Protein AF-A0A382D747-F1 (afdb_monomer_lite)

Organism: NCBI:txid408172

Foldseek 3Di:
DDPLPADFQDWDAACDDPRHGDIDTHHDAPPVVRRD

Structure (mmCIF, N/CA/C/O backbone):
data_AF-A0A382D747-F1
#
_entry.id   AF-A0A382D747-F1
#
loop_
_atom_site.group_PDB
_atom_site.id
_atom_site.type_symbol
_atom_site.label_atom_id
_atom_site.label_alt_id
_atom_site.label_comp_id
_atom_site.label_asym_id
_atom_site.label_entity_id
_atom_site.label_seq_id
_atom_site.pdbx_PDB_ins_code
_atom_site.Cartn_x
_atom_site.Cartn_y
_atom_site.Cartn_z
_atom_site.occupancy
_atom_site.B_iso_or_equiv
_atom_site.auth_seq_id
_atom_site.auth_comp_id
_atom_site.auth_asym_id
_atom_site.auth_atom_id
_atom_site.pdbx_PDB_model_num
ATOM 1 N N . MET A 1 1 ? -5.888 -5.316 18.809 1.00 48.28 1 MET A N 1
ATOM 2 C CA . MET A 1 1 ? -6.387 -4.575 17.629 1.00 48.28 1 MET A CA 1
ATOM 3 C C . MET A 1 1 ? -5.277 -3.629 17.182 1.00 48.28 1 MET A C 1
ATOM 5 O O . MET A 1 1 ? -5.177 -2.527 17.707 1.00 48.28 1 MET A O 1
ATOM 9 N N . SER A 1 2 ? -4.352 -4.093 16.338 1.00 48.97 2 SER A N 1
ATOM 10 C CA . SER A 1 2 ? -3.230 -3.275 15.864 1.00 48.97 2 SER A CA 1
ATOM 11 C C . SER A 1 2 ? -3.764 -2.166 14.954 1.00 48.97 2 SER A C 1
ATOM 13 O O . SER A 1 2 ? -4.271 -2.421 13.868 1.00 48.97 2 SER A O 1
ATOM 15 N N . GLN A 1 3 ? -3.695 -0.926 15.432 1.00 59.47 3 GLN A N 1
ATOM 16 C CA . GLN A 1 3 ? -4.044 0.273 14.674 1.00 59.47 3 GLN A CA 1
ATOM 17 C C . GLN A 1 3 ? -3.085 0.401 13.483 1.00 59.47 3 GLN A C 1
ATOM 19 O O . GLN A 1 3 ? -1.928 0.795 13.645 1.00 59.47 3 GLN A O 1
ATOM 24 N N . THR A 1 4 ? -3.532 0.023 12.286 1.00 67.69 4 THR A N 1
ATOM 25 C CA . THR A 1 4 ? -2.767 0.25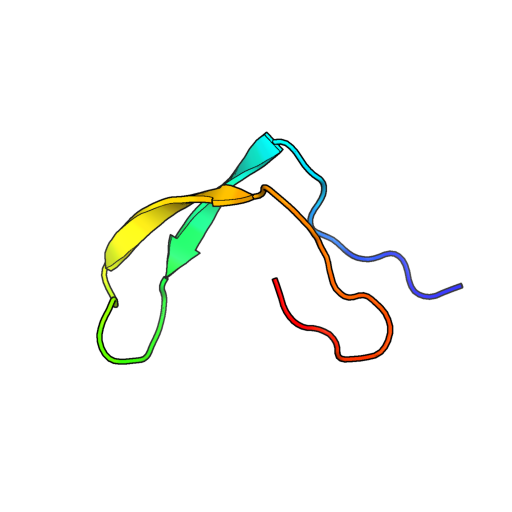6 11.060 1.00 67.69 4 THR A CA 1
ATOM 26 C C . THR A 1 4 ? -2.716 1.762 10.814 1.00 67.69 4 THR A C 1
ATOM 28 O O . THR A 1 4 ? -3.752 2.418 10.744 1.00 67.69 4 THR A O 1
ATOM 31 N N . ARG A 1 5 ? -1.507 2.330 10.730 1.00 77.75 5 ARG A N 1
ATOM 32 C CA . ARG A 1 5 ? -1.295 3.788 10.630 1.00 77.75 5 ARG A CA 1
ATOM 33 C C . ARG A 1 5 ? -1.691 4.386 9.274 1.00 77.75 5 ARG A C 1
ATOM 35 O O . ARG A 1 5 ? -1.666 5.601 9.147 1.00 77.75 5 ARG A O 1
ATOM 42 N N . ILE A 1 6 ? -2.021 3.549 8.291 1.00 80.94 6 ILE A N 1
ATOM 43 C CA . ILE A 1 6 ? -2.305 3.941 6.908 1.00 80.94 6 ILE A CA 1
ATOM 44 C C . ILE A 1 6 ? -3.716 3.481 6.546 1.00 80.94 6 ILE A C 1
ATOM 46 O O . ILE A 1 6 ? -4.097 2.345 6.848 1.00 80.94 6 ILE A O 1
ATOM 50 N N . LYS A 1 7 ? -4.485 4.366 5.913 1.00 80.19 7 LYS A N 1
ATOM 51 C CA . LYS A 1 7 ? -5.869 4.141 5.488 1.00 80.19 7 LYS A CA 1
ATOM 52 C C . LYS A 1 7 ? -5.986 4.175 3.964 1.00 80.19 7 LYS A C 1
ATOM 54 O O . LYS A 1 7 ? -5.072 4.589 3.256 1.00 80.19 7 LYS A O 1
ATOM 59 N N . ARG A 1 8 ? -7.129 3.707 3.454 1.00 80.69 8 ARG A N 1
ATOM 60 C CA . ARG A 1 8 ? -7.491 3.897 2.043 1.00 80.69 8 ARG A CA 1
ATOM 61 C C . ARG A 1 8 ? -7.554 5.401 1.749 1.00 80.69 8 ARG A C 1
ATOM 63 O O . ARG A 1 8 ? -7.992 6.157 2.610 1.00 80.69 8 ARG A O 1
ATOM 70 N N . ASP A 1 9 ? -7.099 5.782 0.561 1.00 84.19 9 ASP A N 1
ATOM 71 C CA . ASP A 1 9 ? -6.998 7.156 0.046 1.00 84.19 9 ASP A CA 1
ATOM 72 C C . ASP A 1 9 ? -5.877 8.026 0.645 1.00 84.19 9 ASP A C 1
ATOM 74 O O . ASP A 1 9 ? -5.686 9.161 0.204 1.00 84.19 9 ASP A O 1
ATOM 78 N N . ASP A 1 10 ? -5.056 7.493 1.558 1.00 88.12 10 ASP A N 1
ATOM 79 C CA . ASP A 1 10 ? -3.861 8.200 2.031 1.00 88.12 10 ASP A CA 1
ATOM 80 C C . ASP A 1 10 ? -2.831 8.368 0.905 1.00 88.12 10 ASP A C 1
ATOM 82 O O . ASP A 1 10 ? -2.571 7.449 0.125 1.00 88.12 10 ASP A O 1
ATOM 86 N N . GLN A 1 11 ? -2.203 9.544 0.859 1.00 90.19 11 GLN A N 1
ATOM 87 C CA . GLN A 1 11 ? -1.078 9.844 -0.026 1.00 90.19 11 GLN A CA 1
ATOM 88 C C . GLN A 1 11 ? 0.222 9.312 0.582 1.00 90.19 11 GLN A C 1
ATOM 90 O O . GLN A 1 11 ? 0.635 9.737 1.662 1.00 90.19 11 GLN A O 1
ATOM 95 N N . VAL A 1 12 ? 0.896 8.408 -0.128 1.00 90.38 12 VAL A N 1
ATOM 96 C CA . VAL A 1 12 ? 2.133 7.761 0.330 1.00 90.38 12 VAL A CA 1
ATOM 97 C C . VAL A 1 12 ? 3.219 7.792 -0.744 1.00 90.38 12 VAL A C 1
ATOM 99 O O . VAL A 1 12 ? 2.961 8.036 -1.924 1.00 90.38 12 VAL A O 1
ATOM 102 N N . MET A 1 13 ? 4.463 7.549 -0.329 1.00 92.75 13 MET A N 1
ATOM 103 C CA . MET A 1 13 ? 5.628 7.481 -1.209 1.00 92.75 13 MET A CA 1
ATOM 104 C C . MET A 1 13 ? 6.416 6.200 -0.952 1.00 92.75 13 MET A C 1
ATOM 106 O O . MET A 1 13 ? 6.644 5.820 0.196 1.00 92.75 13 MET A O 1
ATOM 110 N N . VAL A 1 14 ? 6.884 5.566 -2.023 1.00 92.88 14 VAL A N 1
ATOM 111 C CA . VAL A 1 14 ? 7.687 4.345 -1.935 1.00 92.88 14 VAL A CA 1
ATOM 112 C C . VAL A 1 14 ? 9.107 4.683 -1.466 1.00 92.88 14 VAL A C 1
ATOM 114 O O . VAL A 1 14 ? 9.822 5.446 -2.119 1.00 92.88 14 VAL A O 1
ATOM 117 N N . ILE A 1 15 ? 9.537 4.093 -0.349 1.00 92.88 15 ILE A N 1
ATOM 118 C CA . ILE A 1 15 ? 10.854 4.351 0.265 1.00 92.88 15 ILE A CA 1
ATOM 119 C C . ILE A 1 15 ? 11.958 3.389 -0.208 1.00 92.88 15 ILE A C 1
ATOM 121 O O . ILE A 1 15 ? 13.144 3.721 -0.129 1.00 92.88 15 ILE A O 1
ATOM 125 N N . SER A 1 16 ? 11.591 2.217 -0.734 1.00 89.75 16 SER A N 1
ATOM 126 C CA . SER A 1 16 ? 12.518 1.156 -1.149 1.00 89.75 16 SER A CA 1
ATOM 127 C C . SER A 1 16 ? 11.942 0.287 -2.277 1.00 89.75 16 SER A C 1
ATOM 129 O O . SER A 1 16 ? 10.737 0.270 -2.510 1.00 89.75 16 SER A O 1
ATOM 131 N N . GLY A 1 17 ? 12.810 -0.436 -2.994 1.00 91.38 17 GLY A N 1
ATOM 132 C CA . GLY A 1 17 ? 12.428 -1.293 -4.124 1.00 91.38 17 GLY A CA 1
ATOM 133 C C . GLY A 1 17 ? 12.491 -0.598 -5.489 1.00 91.38 17 GLY A C 1
ATOM 134 O O . GLY A 1 17 ? 12.968 0.531 -5.609 1.00 91.38 17 GLY A O 1
ATOM 135 N N . LYS A 1 18 ? 12.019 -1.298 -6.530 1.00 93.88 18 LYS A N 1
ATOM 136 C CA . LYS A 1 18 ? 12.081 -0.863 -7.941 1.00 93.88 18 LYS A CA 1
ATOM 137 C C . LYS A 1 18 ? 11.399 0.488 -8.189 1.00 93.88 18 LYS A C 1
ATOM 139 O O . LYS A 1 18 ? 11.824 1.242 -9.056 1.00 93.88 18 LYS A O 1
ATOM 144 N N . ASP A 1 19 ? 10.368 0.789 -7.409 1.00 91.69 19 ASP A N 1
ATOM 145 C CA . ASP A 1 19 ? 9.505 1.960 -7.574 1.00 91.69 19 ASP A CA 1
ATOM 146 C C . ASP A 1 19 ? 9.814 3.098 -6.587 1.00 91.69 19 ASP A C 1
ATOM 148 O O . ASP A 1 19 ? 8.992 3.996 -6.394 1.00 91.69 19 ASP A O 1
ATOM 152 N N . LYS A 1 20 ? 10.995 3.077 -5.953 1.00 92.94 20 LYS A N 1
ATOM 153 C CA . LYS A 1 20 ? 11.426 4.099 -4.990 1.00 92.94 20 LYS A CA 1
ATOM 154 C C . LYS A 1 20 ? 11.231 5.520 -5.537 1.00 92.94 20 LYS A C 1
ATOM 156 O O . LYS A 1 20 ? 11.673 5.844 -6.635 1.00 92.94 20 LYS A O 1
ATOM 161 N N . GLY A 1 21 ? 10.602 6.378 -4.733 1.00 89.94 21 GLY A N 1
ATOM 162 C CA . GLY A 1 21 ? 10.332 7.782 -5.055 1.00 89.94 21 GLY A CA 1
ATOM 163 C C . GLY A 1 21 ? 8.991 8.041 -5.749 1.00 89.94 21 GLY A C 1
ATOM 164 O O . GLY A 1 21 ? 8.578 9.198 -5.834 1.00 89.94 21 GLY A O 1
ATOM 165 N N . LYS A 1 22 ? 8.270 7.003 -6.196 1.00 94.31 22 LYS A N 1
ATOM 166 C CA . LYS A 1 22 ? 6.905 7.173 -6.713 1.00 94.31 22 LYS A CA 1
ATOM 167 C C . LYS A 1 22 ? 5.940 7.532 -5.583 1.00 94.31 22 LYS A C 1
ATOM 169 O O . LYS A 1 22 ? 6.050 7.003 -4.476 1.00 94.31 22 LYS A O 1
ATOM 174 N N . ARG A 1 23 ? 4.998 8.429 -5.884 1.00 90.62 23 ARG A N 1
ATOM 175 C CA . ARG A 1 23 ? 3.917 8.868 -4.991 1.00 90.62 23 ARG A CA 1
ATOM 176 C C . ARG A 1 23 ? 2.573 8.407 -5.541 1.00 90.62 23 ARG A C 1
ATOM 178 O O . ARG A 1 23 ? 2.403 8.375 -6.759 1.00 90.62 23 ARG A O 1
ATOM 185 N N . GLY A 1 24 ? 1.640 8.066 -4.663 1.00 90.06 24 GLY A N 1
ATOM 186 C CA . GLY A 1 24 ? 0.301 7.630 -5.050 1.00 90.06 24 GLY A CA 1
ATOM 187 C C . GLY A 1 24 ? -0.637 7.485 -3.857 1.00 90.06 24 GLY A C 1
ATOM 188 O O . GLY A 1 24 ? -0.214 7.623 -2.708 1.00 90.06 24 GLY A O 1
ATOM 189 N N . SER A 1 25 ? -1.909 7.212 -4.142 1.00 90.12 25 SER A N 1
ATOM 190 C CA . SER A 1 25 ? -2.925 6.935 -3.128 1.00 90.12 25 SER A CA 1
ATOM 191 C C . 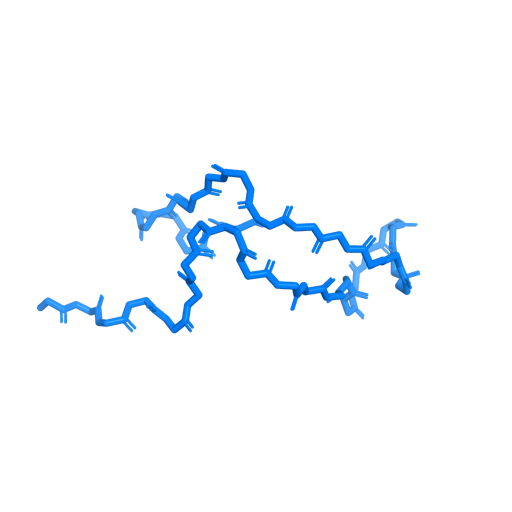SER A 1 25 ? -3.038 5.439 -2.825 1.00 90.12 25 SER A C 1
ATOM 193 O O . SER A 1 25 ? -2.858 4.586 -3.697 1.00 90.12 25 SER A O 1
ATOM 195 N N . VAL A 1 26 ? -3.358 5.111 -1.575 1.00 88.31 26 VAL A N 1
ATOM 196 C CA . VAL A 1 26 ? -3.542 3.725 -1.125 1.00 88.31 26 VAL A CA 1
ATOM 197 C C . VAL A 1 26 ? -4.922 3.201 -1.519 1.00 88.31 26 VAL A C 1
ATOM 199 O O . VAL A 1 26 ? -5.944 3.693 -1.049 1.00 88.31 26 VAL A O 1
ATOM 202 N N . ILE A 1 27 ? -4.962 2.140 -2.327 1.00 86.44 27 ILE A N 1
ATOM 203 C CA . ILE A 1 27 ? -6.220 1.539 -2.812 1.00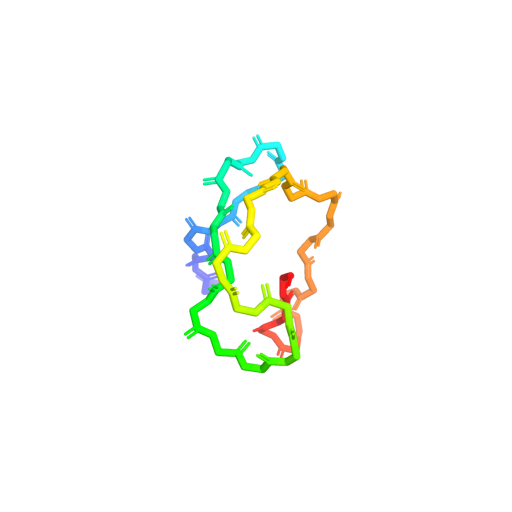 86.44 27 ILE A CA 1
ATOM 204 C C . ILE A 1 27 ? -6.740 0.472 -1.831 1.00 86.44 27 ILE A C 1
ATOM 206 O O . ILE A 1 27 ? -7.950 0.304 -1.623 1.00 86.44 27 ILE A O 1
ATOM 210 N N . ARG A 1 28 ? -5.832 -0.274 -1.194 1.00 80.62 28 ARG A N 1
ATOM 211 C CA . ARG A 1 28 ? -6.171 -1.382 -0.295 1.00 80.62 28 ARG A CA 1
ATOM 212 C C . ARG A 1 28 ? -5.033 -1.648 0.686 1.00 80.62 28 ARG A C 1
ATOM 214 O O . ARG A 1 28 ? -3.888 -1.735 0.279 1.00 80.62 28 ARG A O 1
ATOM 221 N N . VAL A 1 29 ? -5.378 -1.856 1.956 1.00 77.75 29 VAL A N 1
ATOM 222 C CA . VAL A 1 29 ? -4.434 -2.223 3.021 1.00 77.75 29 VAL A CA 1
ATOM 223 C C . VAL A 1 29 ? -4.625 -3.701 3.367 1.00 77.75 29 VAL A C 1
ATOM 225 O O . VAL A 1 29 ? -5.738 -4.121 3.690 1.00 77.75 29 VAL A O 1
ATOM 228 N N . LEU A 1 30 ? -3.563 -4.504 3.299 1.00 79.38 30 LEU A N 1
ATOM 229 C CA . LEU A 1 30 ? -3.564 -5.917 3.689 1.00 79.38 30 LEU A CA 1
ATOM 230 C C . LEU A 1 30 ? -3.044 -6.051 5.127 1.00 79.38 30 LEU A C 1
ATOM 232 O O . LEU A 1 30 ? -1.870 -6.328 5.368 1.00 79.38 30 LEU A O 1
ATOM 236 N N . VAL A 1 31 ? -3.939 -5.846 6.096 1.00 69.12 31 VAL A N 1
ATOM 237 C CA . VAL A 1 31 ? -3.613 -5.781 7.536 1.00 69.12 31 VAL A CA 1
ATOM 238 C C . VAL A 1 31 ? -3.018 -7.090 8.077 1.00 69.12 31 VAL A C 1
ATOM 240 O O . VAL A 1 31 ? -2.162 -7.046 8.955 1.00 69.12 31 VAL A O 1
ATOM 243 N N . SER A 1 32 ? -3.413 -8.247 7.531 1.00 70.06 32 SER A N 1
ATOM 244 C CA . SER A 1 32 ? -2.885 -9.564 7.927 1.00 70.06 32 SER A CA 1
ATOM 245 C C . SER A 1 32 ? -1.419 -9.780 7.549 1.00 70.06 32 SER A C 1
ATOM 247 O O . SER A 1 32 ? -0.738 -10.577 8.182 1.00 70.06 32 SER A O 1
ATOM 249 N N . GLU A 1 33 ? -0.935 -9.073 6.527 1.00 67.94 33 GLU A N 1
ATOM 250 C CA . GLU A 1 33 ? 0.425 -9.210 5.992 1.00 67.94 33 GLU A CA 1
ATOM 251 C C . GLU A 1 33 ? 1.272 -7.950 6.206 1.00 67.94 33 GLU A C 1
ATOM 253 O O . GLU A 1 33 ? 2.421 -7.901 5.774 1.00 67.94 33 GLU A O 1
ATOM 258 N N . ASN A 1 34 ? 0.705 -6.925 6.858 1.00 66.25 34 ASN A N 1
ATOM 259 C CA . ASN A 1 34 ? 1.306 -5.602 7.034 1.00 66.25 34 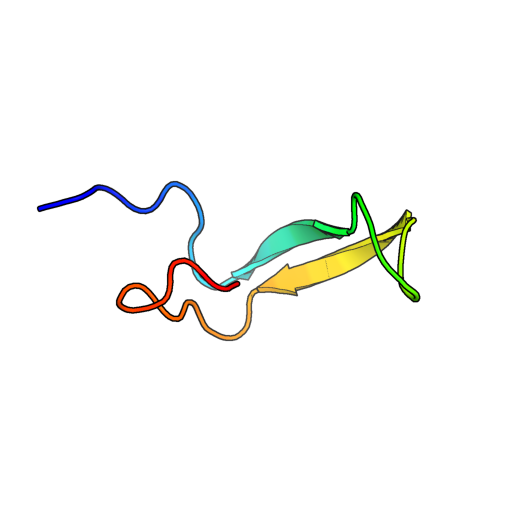ASN A CA 1
ATOM 260 C C . ASN A 1 34 ? 1.833 -5.006 5.708 1.00 66.25 34 ASN A C 1
ATOM 262 O O . ASN A 1 34 ? 2.885 -4.367 5.672 1.00 66.25 34 ASN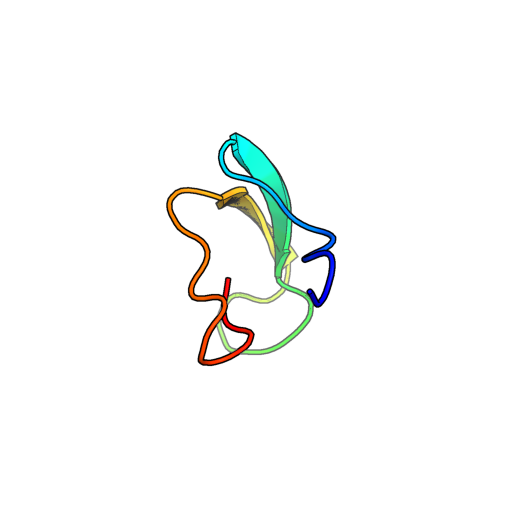 A O 1
ATOM 266 N N . ARG A 1 35 ? 1.106 -5.258 4.608 1.00 67.69 35 ARG A N 1
ATOM 267 C CA . ARG A 1 35 ? 1.422 -4.780 3.255 1.00 67.69 35 ARG A CA 1
ATOM 268 C C . ARG A 1 35 ? 0.406 -3.731 2.804 1.00 67.69 35 ARG A C 1
ATOM 270 O O . ARG A 1 35 ? -0.793 -3.875 3.058 1.00 67.69 35 ARG A O 1
ATOM 277 N N . VAL A 1 36 ? 0.901 -2.685 2.148 1.00 62.12 36 VAL A N 1
ATOM 278 C CA . VAL A 1 36 ? 0.159 -1.501 1.683 1.00 62.12 36 VAL A CA 1
ATOM 279 C C . VAL A 1 36 ? 0.555 -1.182 0.255 1.00 62.12 36 VAL A C 1
ATOM 281 O O . VAL A 1 36 ? 1.759 -1.357 -0.041 1.00 62.12 36 VAL A O 1
#

Sequence (36 aa):
MSQTRIKRDDQVMVISGKDKGKRGSVIRVLVSENRV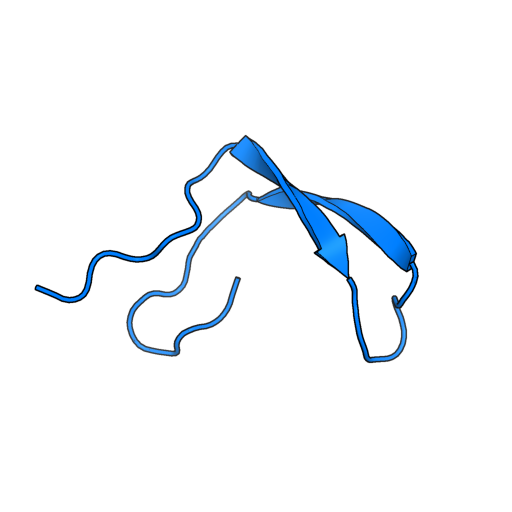

InterPro domains:
  IPR005824 KOW [PF00467] (9-36)
  IPR005824 KOW [SM00739] (5-32)
  IPR005825 Large ribosomal subunit protein uL24, conserved site [PS01108] (9-26)
  IPR008991 Translation protein SH3-like domain superfamily [SSF50104] (2-36)
  IPR014722 Large ribosomal subunit protein uL2, domain 2 [G3DSA:2.30.30.30] (1-36)
  IPR041988 Large ribosomal subunit protein uL24, KOW domain [cd06089] (9-36)

Radius of gyration: 10.48 Å; chains: 1; bounding box: 20×19×26 Å

Secondary structure (DSSP, 8-state):
----S--TT-EEE--SSTTTT-EEE----BTTTTB-

pLDDT: mean 80.72, std 12.69, range [48.28, 94.31]